Protein AF-A0A964GRA5-F1 (afdb_monomer)

Radius of gyration: 18.02 Å; Cα contacts (8 Å, |Δi|>4): 45; chains: 1; bounding box: 55×28×44 Å

Structure (mmCIF, N/CA/C/O backbone):
data_AF-A0A964GRA5-F1
#
_entry.id   AF-A0A964GRA5-F1
#
loop_
_atom_site.group_PDB
_atom_site.id
_atom_site.type_symbol
_atom_site.label_atom_id
_atom_site.label_alt_id
_atom_site.label_comp_id
_atom_site.label_asym_id
_atom_site.label_entity_id
_atom_site.label_seq_id
_atom_site.pdbx_PDB_ins_code
_atom_site.Cartn_x
_atom_site.Cartn_y
_atom_site.Cartn_z
_atom_site.occupancy
_atom_site.B_iso_or_equiv
_atom_site.auth_seq_id
_atom_site.auth_comp_id
_atom_site.auth_asym_id
_atom_site.auth_atom_id
_atom_site.pdbx_PDB_model_num
ATOM 1 N N . MET A 1 1 ? -40.603 2.331 -2.769 1.00 47.34 1 MET A N 1
ATOM 2 C CA . MET A 1 1 ? -39.908 2.094 -1.479 1.00 47.34 1 MET A CA 1
ATOM 3 C C . MET A 1 1 ? -38.536 1.401 -1.615 1.00 47.34 1 MET A C 1
ATOM 5 O O . MET A 1 1 ? -37.971 1.027 -0.599 1.00 47.34 1 MET A O 1
ATOM 9 N N . ALA A 1 2 ? -37.947 1.267 -2.815 1.00 44.47 2 ALA A N 1
ATOM 10 C CA . ALA A 1 2 ? -36.598 0.700 -2.975 1.00 44.47 2 ALA A CA 1
ATOM 11 C C . ALA A 1 2 ? -35.469 1.736 -2.767 1.00 44.47 2 ALA A C 1
ATOM 13 O O . ALA A 1 2 ? -34.444 1.409 -2.189 1.00 44.47 2 ALA A O 1
ATOM 14 N N . GLN A 1 3 ? -35.683 3.002 -3.148 1.00 43.59 3 GLN A N 1
ATOM 15 C CA . GLN A 1 3 ? -34.641 4.045 -3.131 1.00 43.59 3 GLN A CA 1
ATOM 16 C C . GLN A 1 3 ? -34.105 4.392 -1.728 1.00 43.59 3 GLN A C 1
ATOM 18 O O . GLN A 1 3 ? -32.911 4.614 -1.577 1.00 43.59 3 GLN A O 1
ATOM 23 N N . ALA A 1 4 ? -34.944 4.359 -0.686 1.00 48.53 4 ALA A N 1
ATOM 24 C CA . ALA A 1 4 ? -34.509 4.668 0.681 1.00 48.53 4 ALA A CA 1
ATOM 25 C C . ALA A 1 4 ? -33.583 3.596 1.287 1.00 48.53 4 ALA A C 1
ATOM 27 O O . ALA A 1 4 ? -32.749 3.917 2.121 1.00 48.53 4 ALA A O 1
ATOM 28 N N . ARG A 1 5 ? -33.706 2.331 0.853 1.00 46.84 5 ARG A N 1
ATOM 29 C CA . ARG A 1 5 ? -32.865 1.219 1.336 1.00 46.84 5 ARG A CA 1
ATOM 30 C C . ARG A 1 5 ? -31.478 1.205 0.692 1.00 46.84 5 ARG A C 1
ATOM 32 O O . ARG A 1 5 ? -30.536 0.715 1.305 1.00 46.84 5 ARG A O 1
ATOM 39 N N . HIS A 1 6 ? -31.363 1.730 -0.528 1.00 48.91 6 HIS A N 1
ATOM 40 C CA . HIS A 1 6 ? -30.079 1.877 -1.216 1.00 48.91 6 HIS A CA 1
ATOM 41 C C . HIS A 1 6 ? -29.262 3.027 -0.621 1.00 48.91 6 HIS A C 1
ATOM 43 O O . HIS A 1 6 ? -28.111 2.804 -0.271 1.00 48.91 6 HIS A O 1
ATOM 49 N N . ALA A 1 7 ? -29.890 4.178 -0.349 1.00 52.94 7 ALA A N 1
ATOM 50 C CA . ALA A 1 7 ? -29.223 5.313 0.297 1.00 52.94 7 ALA A CA 1
ATOM 51 C C . ALA A 1 7 ? -28.648 4.969 1.688 1.00 52.94 7 ALA A C 1
ATOM 53 O O . ALA A 1 7 ? -27.557 5.406 2.036 1.00 52.94 7 ALA A O 1
ATOM 54 N N . THR A 1 8 ? -29.348 4.146 2.479 1.00 60.31 8 THR A N 1
ATOM 55 C CA . THR A 1 8 ? -28.852 3.690 3.791 1.00 60.31 8 THR A CA 1
ATOM 56 C C . THR A 1 8 ? -27.745 2.645 3.695 1.00 60.31 8 THR A C 1
ATOM 58 O O . THR A 1 8 ? -26.931 2.539 4.604 1.00 60.31 8 THR A O 1
ATOM 61 N N . ARG A 1 9 ? -27.725 1.848 2.620 1.00 64.88 9 ARG A N 1
ATOM 62 C CA . ARG A 1 9 ? -26.701 0.820 2.415 1.00 64.88 9 ARG A CA 1
ATOM 63 C C . ARG A 1 9 ? -25.402 1.434 1.907 1.00 64.88 9 ARG A C 1
ATOM 65 O O . ARG A 1 9 ? -24.354 1.116 2.445 1.00 64.88 9 ARG A O 1
ATOM 72 N N . GLU A 1 10 ? -25.495 2.327 0.929 1.00 70.56 10 GLU A N 1
ATOM 73 C CA . GLU A 1 10 ? -24.347 3.071 0.404 1.00 70.56 10 GLU A CA 1
ATOM 74 C C . GLU A 1 10 ? -23.715 3.939 1.501 1.00 70.56 10 GLU A C 1
ATOM 76 O O . GLU A 1 10 ? -22.500 3.927 1.660 1.00 70.56 10 GLU A O 1
ATOM 81 N N . GLY A 1 11 ? -24.532 4.604 2.330 1.00 74.62 11 GLY A N 1
ATOM 82 C CA . GLY A 1 11 ? -24.034 5.356 3.488 1.00 74.62 11 GLY A CA 1
ATOM 83 C C . GLY A 1 11 ? -23.312 4.480 4.518 1.00 74.62 11 GLY A C 1
ATOM 84 O O . GLY A 1 11 ? -22.242 4.846 4.987 1.00 74.62 11 GLY A O 1
ATOM 85 N N . TYR A 1 12 ? -23.846 3.294 4.819 1.00 75.75 12 TYR A N 1
ATOM 86 C CA . TYR A 1 12 ? -23.207 2.350 5.742 1.00 75.75 12 TYR A CA 1
ATOM 87 C C . TYR A 1 12 ? -21.901 1.757 5.188 1.00 75.75 12 TYR A C 1
ATOM 89 O O . TYR A 1 12 ? -20.931 1.593 5.924 1.00 75.75 12 TYR A O 1
ATOM 97 N N . GLU A 1 13 ? -21.862 1.438 3.891 1.00 82.44 13 GLU A N 1
ATOM 98 C CA . GLU A 1 13 ? -20.652 0.949 3.221 1.00 82.44 13 GLU A CA 1
ATOM 99 C C . GLU A 1 13 ? -19.547 2.020 3.239 1.00 82.44 13 GLU A C 1
ATOM 101 O O . GLU A 1 13 ? -18.399 1.686 3.512 1.00 82.44 13 GLU A O 1
ATOM 106 N N . GLN A 1 14 ? -19.900 3.298 3.051 1.00 84.38 14 GLN A N 1
ATOM 107 C CA . GLN A 1 14 ? -18.977 4.433 3.157 1.00 84.38 14 GLN A CA 1
ATOM 108 C C . GLN A 1 14 ? -18.441 4.622 4.588 1.00 84.38 14 GLN A C 1
ATOM 110 O O . GLN A 1 14 ? -17.237 4.764 4.775 1.00 84.38 14 GLN A O 1
ATOM 115 N N . GLU A 1 15 ? -19.311 4.577 5.603 1.00 85.25 15 GLU A N 1
ATOM 116 C CA . GLU A 1 15 ? -18.910 4.705 7.015 1.00 85.25 15 GLU A CA 1
ATOM 117 C C . GLU A 1 15 ? -17.951 3.589 7.450 1.00 85.25 15 GLU A C 1
ATOM 119 O O . GLU A 1 15 ? -16.988 3.838 8.177 1.00 85.25 15 GLU A O 1
ATOM 124 N N . LEU A 1 16 ? -18.199 2.354 7.000 1.00 86.06 16 LEU A N 1
ATOM 125 C CA . LEU A 1 16 ? -17.300 1.231 7.252 1.00 86.06 16 LEU A CA 1
ATOM 126 C C . LEU A 1 16 ? -15.942 1.445 6.575 1.00 86.06 16 LEU A C 1
ATOM 128 O O . LEU A 1 16 ? -14.911 1.123 7.165 1.00 86.06 16 LEU A O 1
ATOM 132 N N . ASP A 1 17 ? -15.944 1.985 5.358 1.00 88.38 17 ASP A N 1
ATOM 133 C CA . ASP A 1 17 ? -14.727 2.278 4.608 1.00 88.38 17 ASP A CA 1
ATOM 134 C C . ASP A 1 17 ? -13.858 3.317 5.313 1.00 88.38 17 ASP A C 1
ATOM 136 O O . ASP A 1 17 ? -12.671 3.085 5.552 1.00 88.38 17 ASP A O 1
ATOM 140 N N . ASP A 1 18 ? -14.482 4.416 5.734 1.00 90.00 18 ASP A N 1
ATOM 141 C CA . ASP A 1 18 ? -13.827 5.489 6.475 1.00 90.00 18 ASP A CA 1
ATOM 142 C C . ASP A 1 18 ? -13.267 4.976 7.813 1.00 90.00 18 ASP A C 1
ATOM 144 O O . ASP A 1 18 ? -12.162 5.346 8.221 1.00 90.00 18 ASP A O 1
ATOM 148 N N . ALA A 1 19 ? -13.998 4.084 8.492 1.00 89.25 19 ALA A N 1
ATOM 149 C CA . ALA A 1 19 ? -13.553 3.481 9.744 1.00 89.25 19 ALA A CA 1
ATOM 150 C C . ALA A 1 19 ? -12.364 2.521 9.550 1.00 89.25 19 ALA A C 1
ATOM 152 O O . ALA A 1 19 ? -11.438 2.513 10.367 1.00 89.25 19 ALA A O 1
ATOM 153 N N . LEU A 1 20 ? -12.355 1.744 8.464 1.00 90.50 20 LEU A N 1
ATOM 154 C CA . LEU A 1 20 ? -11.227 0.884 8.100 1.00 90.50 20 LEU A CA 1
ATOM 155 C C . LEU A 1 20 ? -9.990 1.705 7.731 1.00 90.50 20 LEU A C 1
ATOM 157 O O . LEU A 1 20 ? -8.889 1.359 8.162 1.00 90.50 20 LEU A O 1
ATOM 161 N N . ASP A 1 21 ? -10.164 2.800 6.994 1.00 90.81 21 ASP A N 1
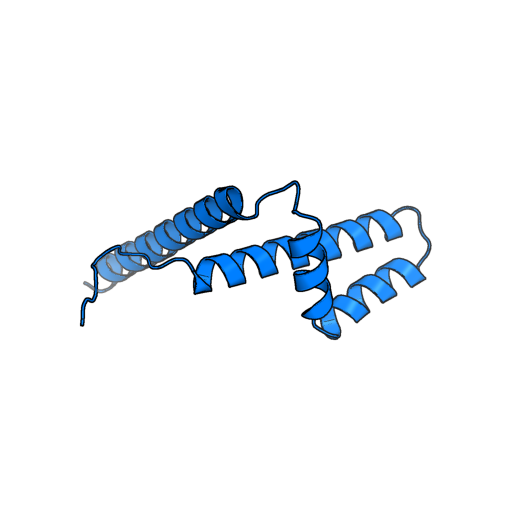ATOM 162 C CA . ASP A 1 21 ? -9.075 3.713 6.638 1.00 90.81 21 ASP A CA 1
ATOM 163 C C . ASP A 1 21 ? -8.495 4.416 7.870 1.00 90.81 21 ASP A C 1
ATOM 165 O O . ASP A 1 21 ? -7.272 4.548 7.997 1.00 90.81 21 ASP A O 1
ATOM 169 N N . ALA A 1 22 ? -9.349 4.822 8.815 1.00 91.50 22 ALA A N 1
ATOM 170 C CA . ALA A 1 22 ? -8.914 5.365 10.098 1.00 91.50 22 ALA A CA 1
ATOM 171 C C . ALA A 1 22 ? -8.110 4.328 10.896 1.00 91.50 22 ALA A C 1
ATOM 173 O O . ALA A 1 22 ? -6.970 4.599 11.278 1.00 91.50 22 ALA A O 1
ATOM 174 N N . TYR A 1 23 ? -8.642 3.112 11.060 1.00 90.56 23 TYR A N 1
ATOM 175 C CA . TYR A 1 23 ? -7.957 2.031 11.771 1.00 90.56 23 TYR A CA 1
ATOM 176 C C . TYR A 1 23 ? -6.614 1.678 11.124 1.00 90.56 23 TYR A C 1
ATOM 178 O O . TYR A 1 23 ? -5.601 1.533 11.811 1.00 90.56 23 TYR A O 1
ATOM 186 N N . GLN A 1 24 ? -6.584 1.563 9.795 1.00 92.19 24 GLN A N 1
ATOM 187 C CA . GLN A 1 24 ? -5.367 1.308 9.037 1.00 92.19 24 GLN A CA 1
ATOM 188 C C . GLN A 1 24 ? -4.322 2.394 9.304 1.00 92.19 24 GLN A C 1
ATOM 190 O O . GLN A 1 24 ? -3.157 2.077 9.549 1.00 92.19 24 GLN A O 1
ATOM 195 N N . ARG A 1 25 ? -4.726 3.668 9.277 1.00 90.06 25 ARG A N 1
ATOM 196 C CA . ARG A 1 25 ? -3.823 4.795 9.523 1.00 90.06 25 ARG A CA 1
ATOM 197 C C . ARG A 1 25 ? -3.293 4.811 10.956 1.00 90.06 25 ARG A C 1
ATOM 199 O O . ARG A 1 25 ? -2.119 5.107 11.140 1.00 90.06 25 ARG A O 1
ATOM 206 N N . GLU A 1 26 ? -4.120 4.473 11.937 1.00 91.44 26 GLU A N 1
ATOM 207 C CA . GLU A 1 26 ? -3.736 4.442 13.354 1.00 91.44 26 GLU A CA 1
ATOM 208 C C . GLU A 1 26 ? -2.794 3.281 13.699 1.00 91.44 26 GLU A C 1
ATOM 210 O O . GLU A 1 26 ? -1.875 3.458 14.496 1.00 91.44 26 GLU A O 1
ATOM 215 N N . ASN A 1 27 ? -3.004 2.103 13.102 1.00 88.31 27 ASN A N 1
ATOM 216 C CA . ASN A 1 27 ? -2.291 0.877 13.486 1.00 88.31 27 ASN A CA 1
ATOM 217 C C . ASN A 1 27 ? -1.106 0.547 12.575 1.00 88.31 27 ASN A C 1
ATOM 219 O O . ASN A 1 27 ? -0.148 -0.086 13.015 1.00 88.31 27 ASN A O 1
ATOM 223 N N . TYR A 1 28 ? -1.167 0.963 11.310 1.00 89.19 28 TYR A N 1
ATOM 224 C CA . TYR A 1 28 ? -0.155 0.627 10.310 1.00 89.19 28 TYR A CA 1
ATOM 225 C C . TYR A 1 28 ? 0.350 1.828 9.529 1.00 89.19 28 TYR A C 1
ATOM 227 O O . TYR A 1 28 ? 1.377 1.677 8.888 1.00 89.19 28 TYR A O 1
ATOM 235 N N . GLY A 1 29 ? -0.360 2.963 9.535 1.00 84.06 29 GLY A N 1
ATOM 236 C CA . GLY A 1 29 ? -0.164 4.092 8.624 1.00 84.06 29 GLY A CA 1
ATOM 237 C C . GLY A 1 29 ? 1.283 4.576 8.479 1.00 84.06 29 GLY A C 1
ATOM 238 O O . GLY A 1 29 ? 2.131 4.314 9.329 1.00 84.06 29 GLY A O 1
ATOM 239 N N . PRO A 1 30 ? 1.591 5.319 7.402 1.00 83.25 30 PRO A N 1
ATOM 240 C CA . PRO A 1 30 ? 2.952 5.764 7.160 1.00 83.25 30 PRO A CA 1
ATOM 241 C C . PRO A 1 30 ? 3.468 6.654 8.314 1.00 83.25 30 PRO A C 1
ATOM 243 O O . PRO A 1 30 ? 2.725 7.517 8.791 1.00 83.25 30 PRO A O 1
ATOM 246 N N . PRO A 1 31 ? 4.745 6.511 8.722 1.00 85.75 31 PRO A N 1
ATOM 247 C CA . PRO A 1 31 ? 5.739 5.614 8.132 1.00 85.75 31 PRO A CA 1
ATOM 248 C C . PRO A 1 31 ? 5.511 4.146 8.526 1.00 85.75 31 PRO A C 1
ATOM 250 O O . PRO A 1 31 ? 5.430 3.812 9.704 1.00 85.75 31 PRO A O 1
ATOM 253 N N . TRP A 1 32 ? 5.458 3.266 7.521 1.00 88.06 32 TRP A N 1
ATOM 254 C CA . TRP A 1 32 ? 5.272 1.829 7.715 1.00 88.06 32 TRP A CA 1
ATOM 255 C C . TRP A 1 32 ? 6.415 1.254 8.562 1.00 88.06 32 TRP A C 1
ATOM 257 O O . TRP A 1 32 ? 7.588 1.517 8.283 1.00 88.06 32 TRP A O 1
ATOM 267 N N . ALA A 1 33 ? 6.091 0.437 9.566 1.00 91.75 33 ALA A N 1
ATOM 268 C CA . ALA A 1 33 ? 7.110 -0.254 10.351 1.00 91.75 33 ALA A CA 1
ATOM 269 C C . ALA A 1 33 ? 7.926 -1.220 9.461 1.00 91.75 33 ALA A C 1
ATOM 271 O O . ALA A 1 33 ? 7.340 -1.892 8.606 1.00 91.75 33 ALA A O 1
ATOM 272 N N . PRO A 1 34 ? 9.255 -1.347 9.644 1.00 91.06 34 PRO A N 1
ATOM 273 C CA . PRO A 1 34 ? 10.082 -2.253 8.842 1.00 91.06 34 PRO A CA 1
ATOM 274 C C . PRO A 1 34 ? 9.593 -3.705 8.843 1.00 91.06 34 PRO A C 1
ATOM 276 O O . PRO A 1 34 ? 9.637 -4.373 7.810 1.00 91.06 34 PRO A O 1
ATOM 279 N N . GLU A 1 35 ? 9.098 -4.190 9.980 1.00 93.12 35 GLU A N 1
ATOM 280 C CA . GLU A 1 35 ? 8.548 -5.538 10.140 1.00 93.12 35 GLU A CA 1
ATOM 281 C C . GLU A 1 35 ? 7.290 -5.721 9.286 1.00 93.12 35 GLU A C 1
ATOM 283 O O . GLU A 1 35 ? 7.140 -6.734 8.602 1.00 93.12 35 GLU A O 1
ATOM 288 N N . PHE A 1 36 ? 6.430 -4.701 9.258 1.00 93.69 36 PHE A N 1
ATOM 289 C CA . PHE A 1 36 ? 5.223 -4.686 8.440 1.00 93.69 36 PHE A CA 1
ATOM 290 C C . PHE A 1 36 ? 5.553 -4.663 6.942 1.00 93.69 36 PHE A C 1
ATOM 292 O O . PHE A 1 36 ? 4.957 -5.406 6.164 1.00 93.69 36 PHE A O 1
ATOM 299 N N . ILE A 1 37 ? 6.556 -3.878 6.531 1.00 93.06 37 ILE A N 1
ATOM 300 C CA . ILE A 1 37 ? 7.036 -3.867 5.141 1.00 93.06 37 ILE A CA 1
ATOM 301 C C . ILE A 1 37 ? 7.549 -5.257 4.741 1.00 93.06 37 ILE A C 1
ATOM 303 O O . ILE A 1 37 ? 7.226 -5.745 3.660 1.00 93.06 37 ILE A O 1
ATOM 307 N N . GLN A 1 38 ? 8.336 -5.917 5.597 1.00 94.00 38 GLN A N 1
ATOM 308 C CA . GLN A 1 38 ? 8.859 -7.257 5.309 1.00 94.00 38 GLN A CA 1
ATOM 309 C C . GLN A 1 38 ? 7.744 -8.293 5.143 1.00 94.00 38 GLN A C 1
ATOM 311 O O . GLN A 1 38 ? 7.836 -9.154 4.267 1.00 94.00 38 GLN A O 1
ATOM 316 N N . GLU A 1 39 ? 6.700 -8.213 5.964 1.00 94.44 39 GLU A N 1
ATOM 317 C CA . GLU A 1 39 ? 5.524 -9.071 5.841 1.00 94.44 39 GLU A CA 1
ATOM 318 C C . GLU A 1 39 ? 4.763 -8.797 4.538 1.00 94.44 39 GLU A C 1
ATOM 320 O O . GLU A 1 39 ? 4.536 -9.717 3.754 1.00 94.44 39 GLU A O 1
ATOM 325 N N . ALA A 1 40 ? 4.476 -7.527 4.239 1.00 94.69 40 ALA A N 1
ATOM 326 C CA . ALA A 1 40 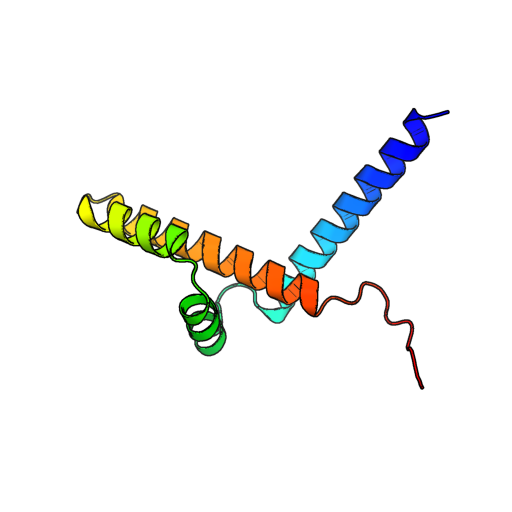? 3.802 -7.130 3.005 1.00 94.69 40 ALA A CA 1
ATOM 327 C C . ALA A 1 40 ? 4.575 -7.572 1.750 1.00 94.69 40 ALA A C 1
ATOM 329 O O . ALA A 1 40 ? 3.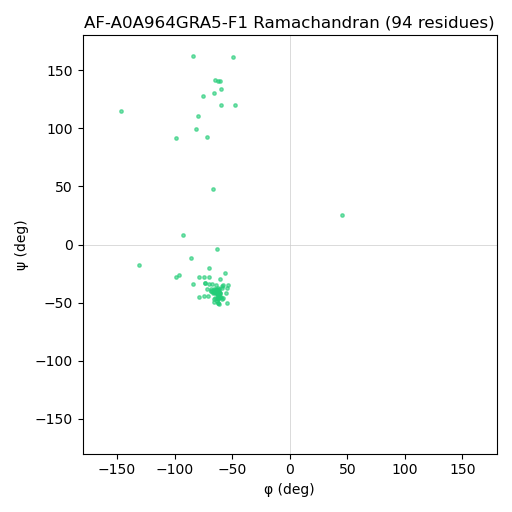973 -7.941 0.743 1.00 94.69 40 ALA A O 1
ATOM 330 N N . LEU A 1 41 ? 5.910 -7.549 1.788 1.00 93.81 41 LEU A N 1
ATOM 331 C CA . LEU A 1 41 ? 6.750 -8.030 0.688 1.00 93.81 41 LEU A CA 1
ATOM 332 C C . LEU A 1 41 ? 6.777 -9.557 0.581 1.00 93.81 41 LEU A C 1
ATOM 334 O O . LEU A 1 41 ? 6.874 -10.082 -0.528 1.00 93.81 41 LEU A O 1
ATOM 338 N N . ARG A 1 42 ? 6.689 -10.277 1.704 1.00 94.56 42 ARG A N 1
ATOM 339 C CA . ARG A 1 42 ? 6.595 -11.745 1.711 1.00 94.56 42 ARG A CA 1
ATOM 340 C C . ARG A 1 42 ? 5.312 -12.223 1.036 1.00 94.56 42 ARG A C 1
ATOM 342 O O . ARG A 1 42 ? 5.354 -13.197 0.288 1.00 94.56 42 ARG A O 1
ATOM 349 N N . ASP A 1 43 ? 4.221 -11.501 1.260 1.00 95.06 43 ASP A N 1
ATOM 350 C CA . ASP A 1 43 ? 2.893 -11.826 0.734 1.00 95.06 43 ASP A CA 1
ATOM 351 C C . ASP A 1 43 ? 2.591 -11.134 -0.610 1.00 95.06 43 ASP A C 1
ATOM 353 O O . ASP A 1 43 ? 1.469 -11.204 -1.118 1.00 95.06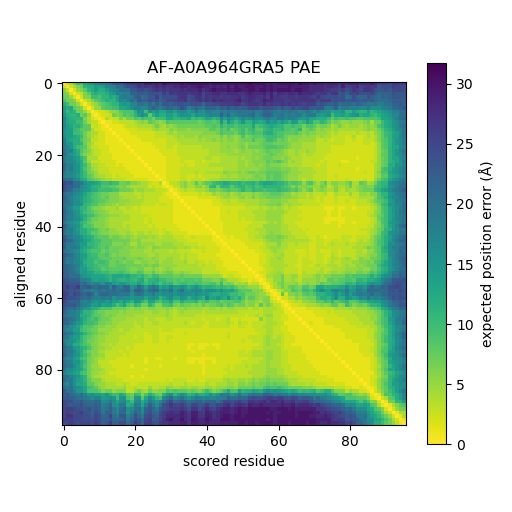 43 ASP A O 1
ATOM 357 N N . LEU A 1 44 ? 3.592 -10.484 -1.216 1.00 93.00 44 LEU A N 1
ATOM 358 C CA . LEU A 1 44 ? 3.470 -9.752 -2.474 1.00 93.00 44 LEU A CA 1
ATOM 359 C C . LEU A 1 44 ? 3.016 -10.678 -3.623 1.00 93.00 44 LEU A C 1
ATOM 361 O O . LEU A 1 44 ? 3.743 -11.602 -4.007 1.00 93.00 44 LEU A O 1
ATOM 365 N N . PRO A 1 45 ? 1.863 -10.412 -4.263 1.00 92.75 45 PRO A N 1
ATOM 366 C CA . PRO A 1 45 ? 1.406 -11.197 -5.392 1.00 92.75 45 PRO A CA 1
ATOM 367 C C . PRO A 1 45 ? 2.349 -11.041 -6.581 1.00 92.75 45 PRO A C 1
ATOM 369 O O . PRO A 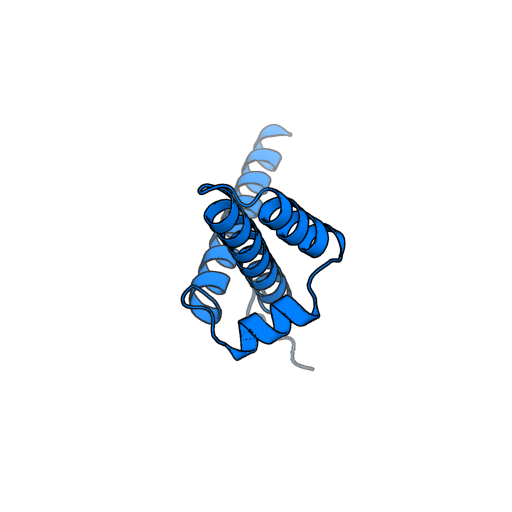1 45 ? 2.785 -9.939 -6.920 1.00 92.75 45 PRO A O 1
ATOM 372 N N . TYR A 1 46 ? 2.575 -12.13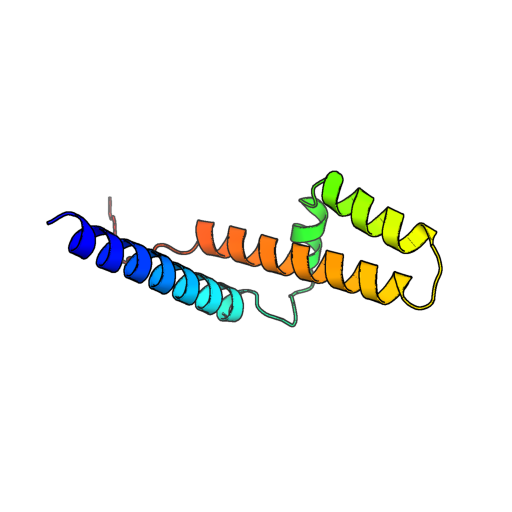8 -7.303 1.00 91.19 46 TYR A N 1
ATOM 373 C CA . TYR A 1 46 ? 3.446 -12.151 -8.480 1.00 91.19 46 TYR A CA 1
ATOM 374 C C . TYR A 1 46 ? 3.071 -11.091 -9.534 1.00 91.19 46 TYR A C 1
ATOM 376 O O . TYR A 1 46 ? 3.949 -10.506 -10.165 1.00 91.19 46 TYR A O 1
ATOM 384 N N . ALA A 1 47 ? 1.778 -10.798 -9.709 1.00 89.56 47 ALA A N 1
ATOM 385 C CA . ALA A 1 47 ? 1.320 -9.756 -10.629 1.00 89.56 47 ALA A CA 1
ATOM 386 C C . ALA A 1 47 ? 1.838 -8.358 -10.242 1.00 89.56 47 ALA A C 1
ATOM 388 O O . ALA A 1 47 ? 2.283 -7.614 -11.114 1.00 89.56 47 ALA A O 1
ATOM 389 N N . VAL A 1 48 ? 1.837 -8.032 -8.947 1.00 88.75 48 VAL A N 1
ATOM 390 C CA . VAL A 1 48 ? 2.348 -6.758 -8.418 1.00 88.75 48 VAL A CA 1
ATOM 391 C C . VAL A 1 48 ? 3.872 -6.722 -8.527 1.00 88.75 48 VAL A C 1
ATOM 393 O O . VAL A 1 48 ? 4.433 -5.749 -9.027 1.00 88.75 48 VAL A O 1
ATOM 396 N N . ALA A 1 49 ? 4.548 -7.820 -8.172 1.00 89.88 49 ALA A N 1
ATOM 397 C CA . ALA A 1 49 ? 5.996 -7.953 -8.342 1.00 89.88 49 ALA A CA 1
ATOM 398 C C . ALA A 1 49 ? 6.430 -7.719 -9.801 1.00 89.88 49 ALA A C 1
ATOM 400 O O . ALA A 1 49 ? 7.400 -7.008 -10.065 1.00 89.88 49 ALA A O 1
ATOM 401 N N . ARG A 1 50 ? 5.672 -8.261 -10.765 1.00 90.62 50 ARG A N 1
ATOM 402 C CA . ARG A 1 50 ? 5.910 -8.050 -12.198 1.00 90.62 50 ARG A CA 1
ATOM 403 C C . ARG A 1 50 ? 5.704 -6.590 -12.609 1.00 90.62 50 ARG A C 1
ATOM 405 O O . ARG A 1 50 ? 6.485 -6.093 -13.410 1.00 90.62 50 ARG A O 1
ATOM 412 N N . GLN A 1 51 ? 4.687 -5.904 -12.087 1.00 87.56 51 GLN A N 1
ATOM 413 C CA . GLN A 1 51 ? 4.460 -4.480 -12.378 1.00 87.56 51 GLN A CA 1
ATOM 414 C C . GLN A 1 51 ? 5.620 -3.609 -11.882 1.00 87.56 51 GLN A C 1
ATOM 416 O O . GLN A 1 51 ? 6.092 -2.744 -12.617 1.00 87.56 51 GLN A O 1
ATOM 421 N N . ILE A 1 52 ? 6.121 -3.884 -10.674 1.00 85.31 52 ILE A N 1
ATOM 422 C CA . ILE A 1 52 ? 7.287 -3.193 -10.108 1.00 85.31 52 ILE A CA 1
ATOM 423 C C . ILE A 1 52 ? 8.532 -3.450 -10.970 1.00 85.31 52 ILE A C 1
ATOM 425 O O . ILE A 1 52 ? 9.245 -2.509 -11.317 1.00 85.31 52 ILE A O 1
ATOM 429 N N . ALA A 1 53 ? 8.772 -4.702 -11.371 1.00 86.38 53 ALA A N 1
ATOM 430 C CA . ALA A 1 53 ? 9.896 -5.053 -12.238 1.00 86.38 53 ALA A CA 1
ATOM 431 C C . ALA A 1 53 ? 9.811 -4.365 -13.613 1.00 86.38 53 ALA A C 1
ATOM 433 O O . ALA A 1 53 ? 10.778 -3.743 -14.048 1.00 86.38 53 ALA A O 1
ATOM 434 N N . ALA A 1 54 ? 8.639 -4.394 -14.255 1.00 85.81 54 ALA A N 1
ATOM 435 C CA . ALA A 1 54 ? 8.412 -3.762 -15.554 1.00 85.81 54 ALA A CA 1
ATOM 436 C C . ALA A 1 54 ? 8.603 -2.237 -15.507 1.00 85.81 54 ALA A C 1
ATOM 438 O O . ALA A 1 54 ? 9.156 -1.648 -16.437 1.00 85.81 54 ALA A O 1
ATOM 439 N N . ALA A 1 55 ? 8.196 -1.586 -14.411 1.00 80.81 55 ALA A N 1
ATOM 440 C CA . ALA A 1 55 ? 8.477 -0.170 -14.206 1.00 80.81 55 ALA A CA 1
ATOM 441 C C . ALA A 1 55 ? 9.992 0.091 -14.182 1.00 80.81 55 ALA A C 1
ATOM 443 O O . ALA A 1 55 ? 10.443 1.042 -14.825 1.00 80.81 55 ALA A O 1
ATOM 444 N N . GLY A 1 56 ? 10.772 -0.777 -13.525 1.00 75.12 56 GLY A N 1
ATOM 445 C CA . GLY A 1 56 ? 12.237 -0.707 -13.430 1.00 75.12 56 GLY A CA 1
ATOM 446 C C . GLY A 1 56 ? 12.984 -0.938 -14.749 1.00 75.12 56 GLY A C 1
ATOM 447 O O . GLY A 1 56 ? 14.002 -0.294 -14.999 1.00 75.12 56 GLY A O 1
ATOM 448 N N . GLU A 1 57 ? 12.465 -1.795 -15.632 1.00 79.44 57 GLU A N 1
ATOM 449 C CA . GLU A 1 57 ? 13.096 -2.116 -16.924 1.00 79.44 57 GLU A CA 1
ATOM 450 C C . GLU A 1 57 ? 13.250 -0.896 -17.839 1.00 79.44 57 GLU A C 1
ATOM 452 O O . GLU A 1 57 ? 14.203 -0.811 -18.614 1.00 79.44 57 GLU A O 1
ATOM 457 N N . THR A 1 58 ? 12.347 0.081 -17.723 1.00 72.88 58 THR A N 1
ATOM 458 C CA . THR A 1 58 ? 12.386 1.284 -18.563 1.00 72.88 58 THR A CA 1
ATOM 459 C C . THR A 1 58 ? 13.552 2.220 -18.232 1.00 72.88 58 THR A C 1
ATOM 461 O O . THR A 1 58 ? 13.910 3.030 -19.084 1.00 72.88 58 THR A O 1
ATOM 464 N N . GLN A 1 59 ? 14.145 2.128 -17.028 1.00 66.00 59 GLN A N 1
ATOM 465 C CA . GLN A 1 59 ? 15.285 2.939 -16.550 1.00 66.00 59 GLN A CA 1
ATOM 466 C C . GLN A 1 59 ? 15.177 4.452 -16.842 1.00 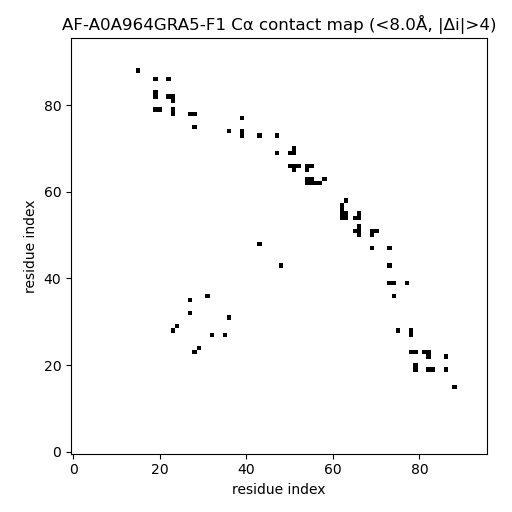66.00 59 GLN A C 1
ATOM 468 O O . GLN A 1 59 ? 16.174 5.165 -16.946 1.00 66.00 59 GLN A O 1
ATOM 473 N N . THR A 1 60 ? 13.956 4.967 -16.984 1.00 74.75 60 THR A N 1
ATOM 474 C CA . THR A 1 60 ? 13.701 6.395 -17.191 1.00 74.75 60 THR A CA 1
ATOM 475 C C . THR A 1 60 ? 13.664 7.125 -15.852 1.00 74.75 60 THR A C 1
ATOM 477 O O . THR A 1 60 ? 13.432 6.526 -14.805 1.00 74.75 60 THR A O 1
ATOM 480 N N . SER A 1 61 ? 13.810 8.448 -15.858 1.00 70.25 61 SER A N 1
ATOM 481 C CA . SER A 1 61 ? 13.643 9.269 -14.650 1.00 70.25 61 SER A CA 1
ATOM 482 C C . SER A 1 61 ? 12.274 9.090 -13.963 1.00 70.25 61 SER A C 1
ATOM 484 O O . SER A 1 61 ? 12.175 9.278 -12.755 1.00 70.25 61 SER A O 1
ATOM 486 N N . GLY A 1 62 ? 11.231 8.667 -14.693 1.00 78.25 62 GLY A N 1
ATOM 487 C CA . GLY A 1 62 ? 9.908 8.337 -14.140 1.00 78.25 62 GLY A CA 1
ATOM 488 C C . GLY A 1 62 ? 9.754 6.899 -13.620 1.00 78.25 62 GLY A C 1
ATOM 489 O O . GLY A 1 62 ? 8.776 6.596 -12.934 1.00 78.25 62 GLY A O 1
ATOM 490 N N . SER A 1 63 ? 10.715 6.018 -13.912 1.00 81.00 63 SER A N 1
ATOM 491 C CA . SER A 1 63 ? 10.707 4.601 -13.527 1.00 81.00 63 SER A CA 1
ATOM 492 C C . SER A 1 63 ? 10.709 4.423 -12.009 1.00 81.00 63 SER A C 1
ATOM 494 O O . SER A 1 63 ? 9.833 3.753 -11.467 1.00 81.00 63 SER A O 1
ATOM 496 N N . LEU A 1 64 ? 11.624 5.101 -11.306 1.00 82.19 64 LEU A N 1
ATOM 497 C CA . LEU A 1 64 ? 11.764 4.977 -9.852 1.00 82.19 64 LEU A CA 1
ATOM 498 C C . LEU A 1 64 ? 10.517 5.480 -9.108 1.00 82.19 64 LEU A C 1
ATOM 500 O O . LEU A 1 64 ? 10.067 4.851 -8.155 1.00 82.19 64 LEU A O 1
ATOM 504 N N . ALA A 1 65 ? 9.921 6.577 -9.584 1.00 86.62 65 ALA A N 1
ATOM 505 C CA . ALA A 1 65 ? 8.672 7.104 -9.037 1.00 86.62 65 ALA A CA 1
ATOM 506 C C . ALA A 1 65 ? 7.497 6.139 -9.268 1.00 86.62 65 ALA A C 1
ATOM 508 O O . ALA A 1 65 ? 6.678 5.938 -8.376 1.00 86.62 65 ALA A O 1
ATOM 509 N N . SER A 1 66 ? 7.447 5.495 -10.438 1.00 85.19 66 SER A N 1
ATOM 510 C CA . SER A 1 66 ? 6.412 4.508 -10.770 1.00 85.19 66 SER A CA 1
ATOM 511 C C . SER A 1 66 ? 6.540 3.236 -9.927 1.00 85.19 66 SER A C 1
ATOM 513 O O . SER A 1 66 ? 5.537 2.708 -9.452 1.00 85.19 66 SER A O 1
ATOM 515 N N . MET A 1 67 ? 7.770 2.770 -9.686 1.00 87.12 67 MET A N 1
ATOM 516 C CA . MET A 1 67 ? 8.043 1.660 -8.768 1.00 87.12 67 MET A CA 1
ATOM 517 C C . MET A 1 67 ? 7.632 2.004 -7.335 1.00 87.12 67 MET A C 1
ATOM 519 O O .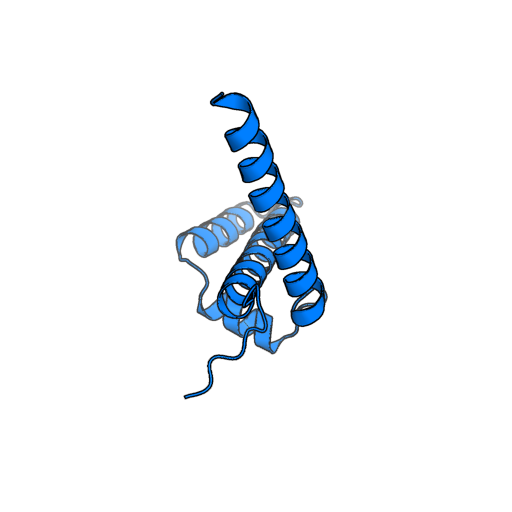 MET A 1 67 ? 6.963 1.201 -6.688 1.00 87.12 67 MET A O 1
ATOM 523 N N . GLY A 1 68 ? 8.000 3.200 -6.860 1.00 88.06 68 GLY A N 1
ATOM 524 C CA . GLY A 1 68 ? 7.612 3.696 -5.539 1.00 88.06 68 GLY A CA 1
ATOM 525 C C . GLY A 1 68 ? 6.095 3.756 -5.375 1.00 88.06 68 GLY A C 1
ATOM 526 O O . GLY A 1 68 ? 5.566 3.205 -4.419 1.00 88.06 68 GLY A O 1
ATOM 527 N N . ALA A 1 69 ? 5.380 4.305 -6.360 1.00 88.56 69 ALA A N 1
ATOM 528 C CA . ALA A 1 69 ? 3.921 4.377 -6.337 1.00 88.56 69 ALA A CA 1
ATOM 529 C C . ALA A 1 69 ? 3.249 2.992 -6.328 1.00 88.56 69 ALA A C 1
ATOM 531 O O . ALA A 1 69 ? 2.267 2.787 -5.614 1.00 88.56 69 ALA A O 1
ATOM 532 N N . ALA A 1 70 ? 3.774 2.029 -7.092 1.00 89.69 70 ALA A N 1
ATOM 533 C CA . ALA A 1 70 ? 3.259 0.660 -7.098 1.00 89.69 70 ALA A CA 1
ATOM 534 C C . ALA A 1 70 ? 3.481 -0.045 -5.748 1.00 89.69 70 ALA A C 1
ATOM 536 O O . ALA A 1 70 ? 2.584 -0.731 -5.256 1.00 89.69 70 ALA A O 1
ATOM 537 N N . LEU A 1 71 ? 4.650 0.154 -5.131 1.00 90.88 71 LEU A N 1
ATOM 538 C CA . LEU A 1 71 ? 4.959 -0.363 -3.797 1.00 90.88 71 LEU A CA 1
ATOM 539 C C . LEU A 1 71 ? 4.089 0.285 -2.717 1.00 90.88 71 LEU A C 1
ATOM 541 O O . LEU A 1 71 ? 3.500 -0.434 -1.916 1.00 90.88 71 LEU A O 1
ATOM 545 N N . ASP A 1 72 ? 3.948 1.609 -2.721 1.00 90.81 72 ASP A N 1
ATOM 546 C CA . ASP A 1 72 ? 3.112 2.327 -1.754 1.00 90.81 72 ASP A CA 1
ATOM 547 C C . ASP A 1 72 ? 1.641 1.918 -1.868 1.00 90.81 72 ASP A C 1
ATOM 549 O O . ASP A 1 72 ? 0.979 1.676 -0.857 1.00 90.81 72 ASP A O 1
ATOM 553 N N . SER A 1 73 ? 1.135 1.771 -3.096 1.00 91.62 73 SER A N 1
ATOM 554 C CA . SER A 1 73 ? -0.224 1.285 -3.338 1.00 91.62 73 SER A CA 1
ATOM 555 C C . SER A 1 73 ? -0.419 -0.138 -2.811 1.00 91.62 73 SER A C 1
ATOM 557 O O . SER A 1 73 ? -1.433 -0.413 -2.165 1.00 91.62 73 SER A O 1
ATOM 559 N N . TRP A 1 74 ? 0.556 -1.025 -3.029 1.00 94.19 74 TRP A N 1
ATOM 560 C CA . TRP A 1 74 ? 0.520 -2.379 -2.483 1.00 94.19 74 TRP A CA 1
ATOM 561 C C . TRP A 1 74 ? 0.525 -2.383 -0.953 1.00 94.19 74 TRP A C 1
ATOM 563 O O . TRP A 1 74 ? -0.335 -3.020 -0.349 1.00 94.19 74 TRP A O 1
ATOM 573 N N . ILE A 1 75 ? 1.452 -1.658 -0.323 1.00 95.00 75 ILE A N 1
ATOM 574 C CA . ILE A 1 75 ? 1.596 -1.631 1.138 1.00 95.00 75 ILE A CA 1
ATOM 575 C C . ILE A 1 75 ? 0.340 -1.037 1.790 1.00 95.00 75 ILE A C 1
ATOM 577 O O . ILE A 1 75 ? -0.159 -1.593 2.768 1.00 95.00 75 ILE A O 1
ATOM 581 N N . GLY A 1 76 ? -0.227 0.030 1.217 1.00 93.56 76 GLY A N 1
ATOM 582 C CA . GLY A 1 76 ? -1.496 0.599 1.675 1.00 93.56 76 GLY A CA 1
ATOM 583 C C . GLY A 1 76 ? -2.661 -0.392 1.564 1.00 93.56 76 GLY A C 1
ATOM 584 O O . GLY A 1 76 ? -3.417 -0.571 2.519 1.00 93.56 76 GLY A O 1
ATOM 585 N N . GLY A 1 77 ? -2.769 -1.103 0.438 1.00 93.62 77 GLY A N 1
ATOM 586 C CA . GLY A 1 77 ? -3.781 -2.147 0.250 1.00 93.62 77 GLY A CA 1
ATOM 587 C C . GLY A 1 77 ? -3.612 -3.329 1.210 1.00 93.62 77 GLY A C 1
ATOM 588 O O . GLY A 1 77 ? -4.593 -3.806 1.782 1.00 93.62 77 GLY A O 1
ATOM 589 N N . TYR A 1 78 ? -2.374 -3.769 1.445 1.00 95.06 78 TYR A N 1
ATOM 590 C CA . TYR A 1 78 ? -2.059 -4.825 2.408 1.00 95.06 78 TYR A CA 1
ATOM 591 C C . TYR A 1 78 ? -2.421 -4.398 3.837 1.00 95.06 78 TYR A C 1
ATOM 593 O O . TYR A 1 78 ? -3.050 -5.159 4.570 1.00 95.06 78 TYR A O 1
ATOM 601 N N . ALA A 1 79 ? -2.134 -3.148 4.212 1.00 94.19 79 ALA A N 1
ATOM 602 C CA . ALA A 1 79 ? -2.525 -2.594 5.507 1.00 94.19 79 ALA A CA 1
ATOM 603 C C . ALA A 1 79 ? -4.043 -2.584 5.689 1.00 94.19 79 ALA A C 1
ATOM 605 O O . ALA A 1 79 ? -4.534 -2.946 6.756 1.00 94.19 79 ALA A O 1
ATOM 606 N N . ARG A 1 80 ? -4.798 -2.227 4.647 1.00 92.69 80 ARG A N 1
ATOM 607 C CA . ARG A 1 80 ? -6.264 -2.236 4.686 1.00 92.69 80 ARG A CA 1
ATOM 608 C C . ARG A 1 80 ? -6.841 -3.651 4.736 1.00 92.69 80 ARG A C 1
ATOM 610 O O . ARG A 1 80 ? -7.840 -3.883 5.415 1.00 92.69 80 ARG A O 1
ATOM 617 N N . LEU A 1 81 ? -6.195 -4.623 4.092 1.00 92.44 81 LEU A N 1
ATOM 618 C CA . LEU A 1 81 ? -6.535 -6.042 4.237 1.00 92.44 81 LEU A CA 1
ATOM 619 C C . LEU A 1 81 ? -6.316 -6.523 5.680 1.00 92.44 81 LEU A C 1
ATOM 621 O O . LEU A 1 81 ? -7.188 -7.184 6.244 1.00 92.44 81 LEU A O 1
ATOM 625 N N . CYS A 1 82 ? -5.179 -6.177 6.287 1.00 92.06 82 CYS A N 1
ATOM 626 C CA . CYS A 1 82 ? -4.888 -6.485 7.687 1.00 92.06 82 CYS A CA 1
ATOM 627 C C . CYS A 1 82 ? -5.880 -5.799 8.629 1.00 92.06 82 CYS A C 1
ATOM 629 O O . CYS A 1 82 ? -6.441 -6.464 9.498 1.00 92.06 82 CYS A O 1
ATOM 631 N N . ALA A 1 83 ? -6.175 -4.518 8.390 1.00 91.31 83 ALA A N 1
ATOM 632 C CA . ALA A 1 83 ? -7.218 -3.783 9.089 1.00 91.31 83 ALA A CA 1
ATOM 633 C C . ALA A 1 83 ? -8.549 -4.522 8.985 1.00 91.31 83 ALA A C 1
ATOM 635 O O . ALA A 1 83 ? -9.117 -4.848 10.006 1.00 91.31 83 ALA A O 1
ATOM 636 N N . THR A 1 84 ? -8.992 -4.929 7.796 1.00 90.31 84 THR A N 1
ATOM 637 C CA . THR A 1 84 ? -10.256 -5.671 7.622 1.00 90.31 84 THR A CA 1
ATOM 638 C C . THR A 1 84 ? -10.299 -6.981 8.420 1.00 90.31 84 THR A C 1
ATOM 640 O O . THR A 1 84 ? -11.354 -7.370 8.911 1.00 90.31 84 THR A O 1
ATOM 643 N N . ARG A 1 85 ? -9.163 -7.676 8.570 1.00 88.94 85 ARG A N 1
ATOM 644 C CA . ARG A 1 85 ? -9.074 -8.917 9.362 1.00 88.94 85 ARG A CA 1
ATOM 645 C C . ARG A 1 85 ? -9.132 -8.671 10.872 1.00 88.94 85 ARG A C 1
ATOM 647 O O . ARG A 1 85 ? -9.608 -9.538 11.595 1.00 88.94 85 ARG A O 1
ATOM 654 N N . GLN A 1 86 ? -8.603 -7.542 11.342 1.00 85.62 86 GLN A N 1
ATOM 655 C CA . GLN A 1 86 ? -8.521 -7.204 12.771 1.00 85.62 86 GLN A CA 1
ATOM 656 C C . GLN A 1 86 ? -9.676 -6.323 13.247 1.00 85.62 86 GLN A C 1
ATOM 658 O O . GLN A 1 86 ? -10.054 -6.351 14.418 1.00 85.62 86 GLN A O 1
ATOM 663 N N . PHE A 1 87 ? -10.246 -5.552 12.331 1.00 79.81 87 PHE A N 1
ATOM 664 C CA . PHE A 1 87 ? -11.349 -4.648 12.554 1.00 79.81 87 PHE A CA 1
ATOM 665 C C . PHE A 1 87 ? -12.609 -5.475 12.767 1.00 79.81 87 PHE A C 1
ATOM 667 O O . PHE A 1 87 ? -13.314 -5.862 11.839 1.00 79.81 87 PHE A O 1
ATOM 674 N N . HIS A 1 88 ? -12.886 -5.762 14.031 1.00 68.75 88 HIS A N 1
ATOM 675 C CA . HIS A 1 88 ? -14.212 -6.150 14.464 1.00 68.75 88 HIS A CA 1
ATOM 676 C C . HIS A 1 88 ? -15.031 -4.864 14.599 1.00 68.75 88 HIS A C 1
ATOM 678 O O . HIS A 1 88 ? -14.783 -4.106 15.538 1.00 68.75 88 HIS A O 1
ATOM 684 N N . PRO A 1 89 ? -16.027 -4.607 13.728 1.00 58.16 89 PRO A N 1
ATOM 685 C CA . PRO A 1 89 ? -16.799 -3.363 13.762 1.00 58.16 89 PRO A CA 1
ATOM 686 C C . PRO A 1 89 ? -17.606 -3.181 15.056 1.00 58.16 89 PRO A C 1
ATOM 688 O O . PRO A 1 89 ? -18.253 -2.157 15.243 1.00 58.16 89 PRO A O 1
ATOM 691 N N . LEU A 1 90 ? -17.595 -4.168 15.957 1.00 50.50 90 LEU A N 1
ATOM 692 C CA . LEU A 1 90 ? -18.320 -4.154 17.210 1.00 50.50 90 LEU A CA 1
ATOM 693 C C . LEU A 1 90 ? -17.527 -4.909 18.280 1.00 50.50 90 LEU A C 1
ATOM 695 O O . LEU A 1 90 ? -17.421 -6.134 18.235 1.00 50.50 90 LEU A O 1
ATOM 699 N N . GLY A 1 91 ? -17.073 -4.197 19.309 1.00 46.34 91 GLY A N 1
ATOM 700 C CA . GLY A 1 91 ? -16.771 -4.769 20.621 1.00 46.34 91 GLY A CA 1
ATOM 701 C C . GLY A 1 91 ? -18.028 -5.285 21.336 1.00 46.34 91 GLY A C 1
ATOM 702 O O . GLY A 1 91 ? -18.230 -4.983 22.508 1.00 46.34 91 GLY A O 1
ATOM 703 N N . TYR A 1 92 ? -18.886 -6.058 20.662 1.00 45.53 92 TYR A N 1
ATOM 704 C CA . TYR A 1 92 ? -19.770 -6.976 21.369 1.00 45.53 92 TYR A CA 1
ATOM 705 C C . TYR A 1 92 ? -18.942 -8.211 21.671 1.00 45.53 92 TYR A C 1
ATOM 707 O O . TYR A 1 92 ? -18.705 -9.053 20.806 1.00 45.53 92 TYR A O 1
ATOM 715 N N . GLY A 1 93 ? -18.455 -8.263 22.911 1.00 47.53 93 GLY A N 1
ATOM 716 C CA . GLY A 1 93 ? -17.810 -9.441 23.453 1.00 47.53 93 GLY A CA 1
ATOM 717 C C . GLY A 1 93 ? -18.652 -10.672 23.152 1.00 47.53 93 GLY A C 1
ATOM 718 O O . GLY A 1 93 ? -19.803 -10.770 23.572 1.00 47.53 93 GLY A O 1
ATOM 719 N N . ILE A 1 94 ? -18.058 -11.615 22.436 1.00 44.59 94 ILE A N 1
ATOM 720 C CA . ILE A 1 94 ? -18.489 -12.997 22.528 1.00 44.59 94 ILE A CA 1
ATOM 721 C C . ILE A 1 94 ? -17.499 -13.645 23.486 1.00 44.59 94 ILE A C 1
ATOM 723 O O . ILE A 1 94 ? -16.427 -14.089 23.086 1.00 44.59 94 ILE A O 1
ATOM 727 N N . SER A 1 95 ? -17.857 -13.626 24.771 1.00 33.81 95 SER A N 1
ATOM 728 C CA . SER A 1 95 ? -17.459 -14.704 25.673 1.00 33.81 95 SER A CA 1
ATOM 729 C C . SER A 1 95 ? -18.169 -15.971 25.205 1.00 33.81 95 SER A C 1
ATOM 731 O O . SER A 1 95 ? -19.391 -15.965 25.027 1.00 33.81 95 SER A O 1
ATOM 733 N N . PRO A 1 96 ? -17.413 -17.054 25.052 1.00 43.88 96 PRO A N 1
ATOM 734 C CA . PRO A 1 96 ? -17.682 -18.290 25.764 1.00 43.88 96 PRO A CA 1
ATOM 735 C C . PRO A 1 96 ? -16.718 -18.453 26.944 1.00 43.88 96 PRO A C 1
ATOM 737 O O . PRO A 1 96 ? -15.533 -18.070 26.809 1.00 43.88 96 PRO A O 1
#

Secondary structure (DSSP, 8-state):
--HHHHHHHHHHHHHHHHHHHHHHHHHTPSSPPHHHHHHHHHT--HHHHHHHHHHHHT-STTHHHHHHHHHHHHHHHHHHHHHHHH--S-------

Mean predicted aligned error: 9.2 Å

Sequence (96 aa):
MAQARHATREGYEQELDDALDAYQRENYGPPWAPEFIQEALRDLPYAVARQIAAAGETQTSGSLASMGAALDSWIGGYARLCATRQFHPLGYGISP

Foldseek 3Di:
DPVVVVVVVVVVVVVVVVVLLVQLCVPANPVGDPVLLVVLVVVPDPVLVVQLVVLVVVVDPCSVVSNVVSSVVSSSVVSSVVSVVVDPVDPPDDDD

Solvent-accessible surface area (backbone atoms only — not comparable to full-atom values): 5555 Å² total; per-residue (Å²): 129,66,69,67,59,49,57,56,46,54,52,48,56,48,53,51,48,55,50,40,54,50,50,19,48,76,76,49,31,87,80,62,51,71,69,57,51,54,50,48,60,71,69,53,50,69,70,57,54,48,51,38,49,57,31,50,72,66,72,44,92,63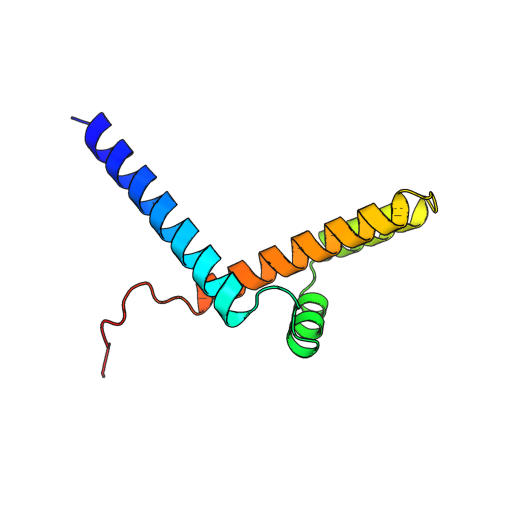,15,62,59,48,27,47,50,51,50,53,51,48,49,52,52,48,40,43,53,52,26,61,74,68,58,63,98,58,91,69,81,79,79,130

pLDDT: mean 80.49, std 16.26, range [33.81, 95.06]